Protein AF-A0A7V9LYP6-F1 (afdb_monomer)

pLDDT: mean 87.88, std 8.72, range [47.62, 96.44]

Secondary structure (DSSP, 8-state):
---TTHHHHHHHHHHHHHHHHHHHHHHHHHHHHHHHHHHTTTSSS-S--TT-TT-SSHHHHHHHHHHHHHHHHHHHHHHHHHHHHHHHHHHHHHTS-PPPPHHHHHHHHHHHHHHHHHHHHHHT--

Sequence (126 aa):
PDAPDRPLATLTYAILSVPFGLVGLWLALMIGPNTVRNLLYGFFVDGSYATSWGGPTLAGAWTVHAALALLLVPVGLWLVRGLTALQRRLADALLGGRRLPVAAAAGSVAVLLGAGLFLTAWLHQV

Mean predicted aligned error: 6.04 Å

Radius of gyration: 20.14 Å; Cα contacts (8 Å, |Δi|>4): 86; chains: 1; bounding box: 51×25×56 Å

Solvent-accessible surface area (backbone atoms only — not comparable to full-atom values): 6953 Å² total; per-residue (Å²): 135,86,61,86,59,54,63,56,29,49,49,52,47,51,63,61,45,48,61,56,49,52,51,46,50,50,50,55,65,46,41,57,59,48,29,53,51,24,62,49,47,73,79,84,54,94,77,83,23,81,85,38,64,55,40,68,37,70,68,37,25,31,52,49,32,36,52,50,25,66,45,40,56,61,53,48,53,51,49,48,50,52,52,51,53,50,51,49,49,48,46,42,17,49,76,63,74,41,85,69,53,68,69,57,56,52,46,52,52,50,52,54,51,50,51,50,52,49,52,53,51,62,77,59,68,122

Foldseek 3Di:
DPDPLQVVLVVVLVVLLVLLVVLLVVLVVCLPVQLVCLQCPPVPDPQQCCPAQLHRDSVRNSVVSNVVSVVSVVVSVVVSVVSVVLSVLSCCVSNVVNPRPPVSVVVSVCVSVVSVVVVVCVVVVD

Structure (mmCIF, N/CA/C/O backbone):
data_AF-A0A7V9LYP6-F1
#
_entry.id   AF-A0A7V9LYP6-F1
#
loop_
_atom_site.group_PDB
_atom_site.id
_atom_site.type_symbol
_atom_site.label_a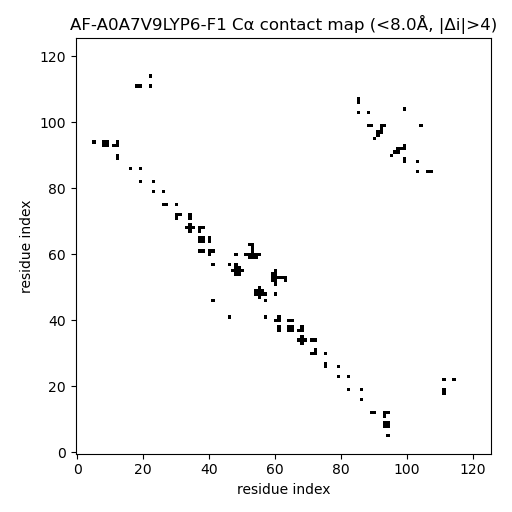tom_id
_atom_site.label_alt_id
_atom_site.label_comp_id
_atom_site.label_asym_id
_atom_site.label_entity_id
_atom_site.label_seq_id
_atom_site.pdbx_PDB_ins_code
_atom_site.Cartn_x
_atom_site.Cartn_y
_atom_site.Cartn_z
_atom_site.occupancy
_atom_site.B_iso_or_equiv
_atom_site.auth_seq_id
_atom_site.auth_comp_id
_atom_site.auth_asym_id
_atom_site.auth_atom_id
_atom_site.pdbx_PDB_model_num
ATOM 1 N N . PRO A 1 1 ? -26.718 7.602 29.510 1.00 47.62 1 PRO A N 1
ATOM 2 C CA . PRO A 1 1 ? -25.740 6.856 30.332 1.00 47.62 1 PRO A CA 1
ATOM 3 C C . PRO A 1 1 ? -24.360 6.875 29.664 1.00 47.62 1 PRO A C 1
ATOM 5 O O . PRO A 1 1 ? -24.155 6.236 28.628 1.00 47.62 1 PRO A O 1
ATOM 8 N N . ASP A 1 2 ? -23.452 7.668 30.225 1.00 51.94 2 ASP A N 1
ATOM 9 C CA . ASP A 1 2 ? -22.051 7.712 29.818 1.00 51.94 2 ASP A CA 1
ATOM 10 C C . ASP A 1 2 ? -21.344 6.503 30.420 1.00 51.94 2 ASP A C 1
ATOM 12 O O . ASP A 1 2 ? -21.062 6.453 31.614 1.00 51.94 2 ASP A O 1
ATOM 16 N N . ALA A 1 3 ? -21.152 5.467 29.601 1.00 58.78 3 ALA A N 1
ATOM 17 C CA . ALA A 1 3 ? -20.377 4.308 30.009 1.00 58.78 3 ALA A CA 1
ATOM 18 C C . ALA A 1 3 ? -18.911 4.757 30.186 1.00 58.78 3 ALA A C 1
ATOM 20 O O . ALA A 1 3 ? -18.343 5.290 29.224 1.00 58.78 3 ALA A O 1
ATOM 21 N N . PRO A 1 4 ? -18.298 4.559 31.368 1.00 58.03 4 PRO A N 1
ATOM 22 C CA . PRO A 1 4 ? -16.953 5.050 31.703 1.00 58.03 4 PRO A CA 1
ATOM 23 C C . PRO A 1 4 ? -15.848 4.551 30.754 1.00 58.03 4 PRO A C 1
ATOM 25 O O . PRO A 1 4 ? -14.771 5.138 30.695 1.00 58.03 4 PRO A O 1
ATOM 28 N N . ASP A 1 5 ? -16.136 3.530 29.945 1.00 64.50 5 ASP A N 1
ATOM 29 C CA . ASP A 1 5 ? -15.186 2.884 29.036 1.00 64.50 5 ASP A CA 1
ATOM 30 C C . ASP A 1 5 ? -15.082 3.565 27.656 1.00 64.50 5 ASP A C 1
ATOM 32 O O . ASP A 1 5 ? -14.128 3.333 26.909 1.00 64.50 5 ASP A O 1
ATOM 36 N N . ARG A 1 6 ? -16.033 4.443 27.299 1.00 76.44 6 ARG A N 1
ATOM 37 C CA . ARG A 1 6 ? -16.029 5.170 26.014 1.00 76.44 6 ARG A CA 1
ATOM 38 C C . ARG A 1 6 ? -14.802 6.066 25.782 1.00 76.44 6 ARG A C 1
ATOM 40 O O . ARG A 1 6 ? -14.274 6.020 24.665 1.00 76.44 6 ARG A O 1
ATOM 47 N N . PRO A 1 7 ? -14.321 6.872 26.752 1.00 85.62 7 PRO A N 1
ATOM 48 C CA . PRO A 1 7 ? -13.124 7.689 26.548 1.00 85.62 7 PRO A CA 1
ATOM 49 C C . PRO A 1 7 ? -11.863 6.838 26.360 1.00 85.62 7 PRO A C 1
ATOM 51 O O . PRO A 1 7 ? -11.058 7.145 25.482 1.00 85.62 7 PRO A O 1
ATOM 54 N N . LEU A 1 8 ? -11.718 5.736 27.108 1.00 85.69 8 LEU A N 1
ATOM 55 C CA . LEU A 1 8 ? -10.586 4.817 26.961 1.00 85.69 8 LEU A CA 1
ATOM 56 C C . LEU A 1 8 ? -10.594 4.160 25.577 1.00 85.69 8 LEU A C 1
ATOM 58 O O . LEU A 1 8 ? -9.585 4.194 24.882 1.00 85.69 8 LEU A O 1
ATOM 62 N N . ALA A 1 9 ? -11.738 3.630 25.140 1.00 85.00 9 ALA A N 1
ATOM 63 C CA . ALA A 1 9 ? -11.864 3.003 23.827 1.00 85.00 9 ALA A CA 1
ATOM 64 C C . ALA A 1 9 ? -11.598 3.987 22.674 1.00 85.00 9 ALA A C 1
ATOM 66 O O . ALA A 1 9 ? -10.947 3.632 21.688 1.00 85.00 9 ALA A O 1
ATOM 67 N N . THR A 1 10 ? -12.041 5.240 22.824 1.00 87.94 10 THR A N 1
ATOM 68 C CA . THR A 1 10 ? -11.756 6.325 21.873 1.00 87.94 10 THR A CA 1
ATOM 69 C C . THR A 1 10 ? -10.264 6.643 21.824 1.00 87.94 10 THR A C 1
ATOM 71 O O . THR A 1 10 ? -9.693 6.719 20.737 1.00 87.94 10 THR A O 1
ATOM 74 N N . LEU A 1 11 ? -9.612 6.769 22.983 1.00 89.56 11 LEU A N 1
ATOM 75 C CA . LEU A 1 11 ? -8.172 7.007 23.074 1.00 89.56 11 LEU A CA 1
ATOM 76 C C . LEU A 1 11 ? -7.369 5.843 22.477 1.00 89.56 11 LEU A C 1
ATOM 78 O O . LEU A 1 11 ? -6.448 6.069 21.695 1.00 89.56 11 LEU A O 1
ATOM 82 N N . THR A 1 12 ? -7.740 4.598 22.786 1.00 86.62 12 THR A N 1
ATOM 83 C CA . THR A 1 12 ? -7.109 3.401 22.218 1.00 86.62 12 THR A CA 1
ATOM 84 C C . THR A 1 12 ? -7.251 3.370 20.701 1.00 86.62 12 THR A C 1
ATOM 86 O O . THR A 1 12 ? -6.261 3.151 20.005 1.00 86.62 12 THR A O 1
ATOM 89 N N . TYR A 1 13 ? -8.449 3.632 20.170 1.00 87.25 13 TYR A N 1
ATOM 90 C CA . TYR A 1 13 ? -8.652 3.708 18.726 1.00 87.25 13 TYR A CA 1
ATOM 91 C C . TYR A 1 13 ? -7.806 4.820 18.098 1.00 87.25 13 TYR A C 1
ATOM 93 O O . TYR A 1 13 ? -7.136 4.570 17.098 1.00 87.25 13 TYR A O 1
ATOM 101 N N . ALA A 1 14 ? -7.773 6.014 18.699 1.00 88.81 14 ALA A N 1
ATOM 102 C CA . ALA A 1 14 ? -6.967 7.129 18.213 1.00 88.81 14 ALA A CA 1
ATOM 103 C C . ALA A 1 14 ? -5.479 6.749 18.128 1.00 88.81 14 ALA A C 1
ATOM 105 O O . ALA A 1 14 ? -4.894 6.839 17.048 1.00 88.81 14 ALA A O 1
ATOM 106 N N . ILE A 1 15 ? -4.904 6.223 19.216 1.00 89.62 15 ILE A N 1
ATOM 107 C CA . ILE A 1 15 ? -3.504 5.775 19.274 1.00 89.62 15 ILE A CA 1
ATOM 108 C C . ILE A 1 15 ? -3.219 4.705 18.217 1.00 89.62 15 ILE A C 1
ATOM 110 O O . ILE A 1 15 ? -2.225 4.803 17.503 1.00 89.62 15 ILE A O 1
ATOM 114 N N . LEU A 1 16 ? -4.093 3.703 18.078 1.00 86.31 16 LEU A N 1
ATOM 115 C CA . LEU A 1 16 ? -3.904 2.629 17.101 1.00 86.31 16 LEU A CA 1
ATOM 116 C C . LEU A 1 16 ? -4.080 3.111 15.659 1.00 86.31 16 LEU A C 1
ATOM 118 O O . LEU A 1 16 ? -3.423 2.589 14.764 1.00 86.31 16 LEU A O 1
ATOM 122 N N . SER A 1 17 ? -4.945 4.097 15.417 1.00 88.38 17 SER A N 1
ATOM 123 C CA . SER A 1 17 ? -5.236 4.611 14.077 1.00 88.38 17 SER A CA 1
ATOM 124 C C . SER A 1 17 ? -4.113 5.472 13.498 1.00 88.38 17 SER A C 1
ATOM 126 O O . SER A 1 17 ? -3.938 5.471 12.278 1.00 88.38 17 SER A O 1
ATOM 128 N N . VAL A 1 18 ? -3.333 6.156 14.348 1.00 91.88 18 VAL A N 1
ATOM 129 C CA . VAL A 1 18 ? -2.243 7.052 13.928 1.00 91.88 18 VAL A CA 1
ATOM 130 C C . VAL A 1 18 ? -1.181 6.310 13.105 1.00 91.88 18 VAL A C 1
ATOM 132 O O . VAL A 1 18 ? -0.940 6.733 11.975 1.00 91.88 18 VAL A O 1
ATOM 135 N N . PRO A 1 19 ? -0.598 5.182 13.563 1.00 90.31 19 PRO A N 1
ATOM 136 C CA . PRO A 1 19 ? 0.346 4.404 12.761 1.00 90.31 19 PRO A CA 1
ATOM 137 C C . PRO A 1 19 ? -0.208 3.986 11.394 1.00 90.31 19 PRO A C 1
ATOM 139 O O . PRO A 1 19 ? 0.487 4.120 10.392 1.00 90.31 19 PRO A O 1
ATOM 142 N N . PHE A 1 20 ? -1.470 3.546 11.311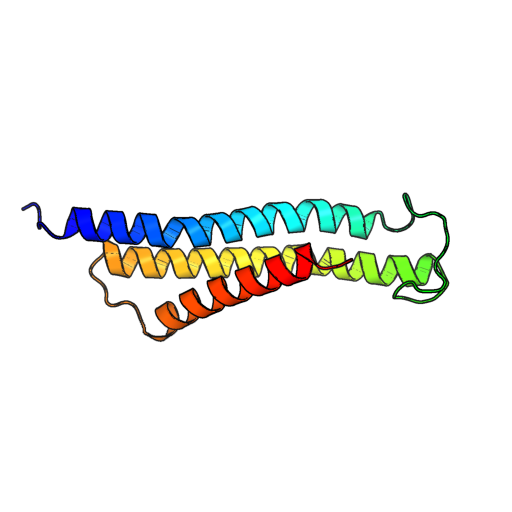 1.00 91.00 20 PHE A N 1
ATOM 143 C CA . PHE A 1 20 ? -2.084 3.200 10.021 1.00 91.00 20 PHE A CA 1
ATOM 144 C C . PHE A 1 20 ? -2.240 4.414 9.105 1.00 91.00 20 PHE A C 1
ATOM 146 O O . PHE A 1 20 ? -2.001 4.306 7.903 1.00 91.00 20 PHE A O 1
ATOM 153 N N . GLY A 1 21 ? -2.607 5.568 9.669 1.00 91.38 21 GLY A N 1
ATOM 154 C CA . GLY A 1 21 ? -2.659 6.833 8.942 1.00 91.38 21 GLY A CA 1
ATOM 155 C C . GLY A 1 21 ? -1.287 7.245 8.408 1.00 91.38 21 GLY A C 1
ATOM 156 O O . GLY A 1 21 ? -1.179 7.625 7.246 1.00 91.38 21 GLY A O 1
ATOM 157 N N . LEU A 1 22 ? -0.232 7.093 9.214 1.00 93.56 22 LEU A N 1
ATOM 158 C CA . LEU A 1 22 ? 1.147 7.373 8.809 1.00 93.56 22 LEU A CA 1
ATOM 159 C C . LEU A 1 22 ? 1.624 6.432 7.700 1.00 93.56 22 LEU A C 1
ATOM 161 O O . LEU A 1 22 ? 2.210 6.902 6.729 1.00 93.56 22 LEU A O 1
ATOM 165 N N . VAL A 1 23 ? 1.326 5.132 7.791 1.00 92.12 23 VAL A N 1
ATOM 166 C CA . VAL A 1 23 ? 1.637 4.169 6.722 1.00 92.12 23 VAL A CA 1
ATOM 167 C C . VAL A 1 23 ? 0.882 4.529 5.441 1.00 92.12 23 VAL A C 1
ATOM 169 O O . VAL A 1 23 ? 1.481 4.546 4.370 1.00 92.12 23 VAL A O 1
ATOM 172 N N . GLY A 1 24 ? 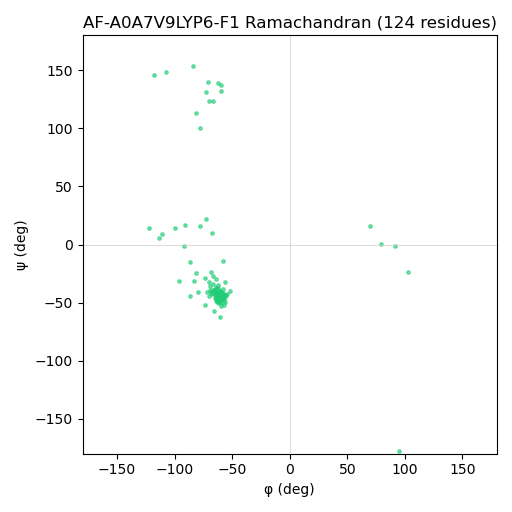-0.408 4.865 5.534 1.00 91.75 24 GLY A N 1
ATOM 173 C CA . GLY A 1 24 ? -1.203 5.294 4.382 1.00 91.75 24 GLY A CA 1
ATOM 174 C C . GLY A 1 24 ? -0.665 6.570 3.729 1.00 91.75 24 GLY A C 1
ATOM 175 O O . GLY A 1 24 ? -0.532 6.626 2.506 1.00 91.75 24 GLY A O 1
ATOM 176 N N . LEU A 1 25 ? -0.300 7.569 4.538 1.00 91.06 25 LEU A N 1
ATOM 177 C CA . LEU A 1 25 ? 0.312 8.812 4.070 1.00 91.06 25 LEU A CA 1
ATOM 178 C C . LEU A 1 25 ? 1.660 8.548 3.396 1.00 91.06 25 LEU A C 1
ATOM 180 O O . LEU A 1 25 ? 1.902 9.034 2.295 1.00 91.06 25 LEU A O 1
ATOM 184 N N . TRP A 1 26 ? 2.524 7.756 4.026 1.00 90.56 26 TRP A N 1
ATOM 185 C CA . TRP A 1 26 ? 3.828 7.411 3.475 1.00 90.56 26 TRP A CA 1
ATOM 186 C C . TRP A 1 26 ? 3.706 6.625 2.160 1.00 90.56 26 TRP A C 1
ATOM 188 O O . TRP A 1 26 ? 4.389 6.967 1.196 1.00 90.56 26 TRP A O 1
ATOM 198 N N . LEU A 1 27 ? 2.774 5.667 2.054 1.00 89.50 27 LEU A N 1
ATOM 199 C CA . LEU A 1 27 ? 2.471 4.992 0.786 1.00 89.50 27 LEU A CA 1
ATOM 200 C C . LEU A 1 27 ? 2.067 5.997 -0.298 1.00 89.50 27 LEU A C 1
ATOM 202 O O . LEU A 1 27 ? 2.617 5.957 -1.396 1.00 89.50 27 LEU A O 1
ATOM 206 N N . ALA A 1 28 ? 1.156 6.927 0.004 1.00 87.94 28 ALA A N 1
ATOM 207 C CA . ALA A 1 28 ? 0.727 7.948 -0.954 1.00 87.94 28 ALA A CA 1
ATOM 208 C C . ALA A 1 28 ? 1.896 8.841 -1.414 1.00 87.94 28 ALA A C 1
ATOM 210 O O . ALA A 1 28 ? 2.043 9.097 -2.612 1.00 87.94 28 ALA A O 1
ATOM 211 N N . LEU A 1 29 ? 2.756 9.252 -0.476 1.00 90.56 29 LEU A N 1
ATOM 212 C CA . LEU A 1 29 ? 3.951 10.056 -0.745 1.00 90.56 29 LEU A CA 1
ATOM 213 C C . LEU A 1 29 ? 5.031 9.297 -1.527 1.00 90.56 29 LEU A C 1
ATOM 215 O O . LEU A 1 29 ? 5.836 9.931 -2.199 1.00 90.56 29 LEU A O 1
ATOM 219 N N . MET A 1 30 ? 5.053 7.964 -1.475 1.00 86.75 30 MET A N 1
ATOM 220 C CA . MET A 1 30 ? 5.973 7.143 -2.266 1.00 86.75 30 MET A CA 1
ATOM 221 C C . MET A 1 30 ? 5.424 6.833 -3.660 1.00 86.75 30 MET A C 1
ATOM 223 O O . MET A 1 30 ? 6.162 6.935 -4.638 1.00 86.75 30 MET A O 1
ATOM 227 N N . ILE A 1 31 ? 4.142 6.470 -3.778 1.00 91.00 31 ILE A N 1
ATOM 228 C CA . ILE A 1 31 ? 3.550 5.997 -5.039 1.00 91.00 31 ILE A CA 1
ATOM 229 C C . ILE A 1 31 ? 3.600 7.082 -6.114 1.00 91.00 31 ILE A C 1
ATOM 231 O O . ILE A 1 31 ? 4.068 6.808 -7.216 1.00 91.00 31 ILE A O 1
ATOM 235 N N . GLY A 1 32 ? 3.142 8.302 -5.815 1.00 88.75 32 GLY A N 1
ATOM 236 C CA . GLY A 1 32 ? 3.049 9.375 -6.811 1.00 88.75 32 GLY A CA 1
ATOM 237 C C . GLY A 1 32 ? 4.412 9.742 -7.413 1.00 88.75 32 GLY A C 1
ATOM 238 O O . GLY A 1 32 ? 4.622 9.525 -8.611 1.00 88.75 32 GLY A O 1
ATOM 239 N N . PRO A 1 33 ? 5.366 10.230 -6.599 1.00 90.38 33 PRO A N 1
ATOM 240 C CA . PRO A 1 33 ? 6.702 10.588 -7.065 1.00 90.38 33 PRO A CA 1
ATOM 241 C C . PRO A 1 33 ? 7.450 9.425 -7.725 1.00 90.38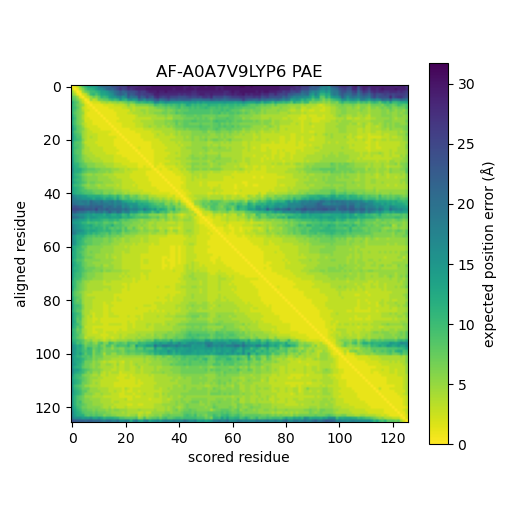 33 PRO A C 1
ATOM 243 O O . PRO A 1 33 ? 8.052 9.625 -8.779 1.00 90.38 33 PRO A O 1
ATOM 246 N N . ASN A 1 34 ? 7.373 8.201 -7.181 1.00 90.75 34 ASN A N 1
ATOM 247 C CA . ASN A 1 34 ? 8.043 7.053 -7.801 1.00 90.75 34 ASN A CA 1
ATOM 248 C C . ASN A 1 34 ? 7.399 6.654 -9.127 1.00 90.75 34 ASN A C 1
ATOM 250 O O . ASN A 1 34 ? 8.121 6.268 -10.040 1.00 90.75 34 ASN A O 1
ATOM 254 N N . THR A 1 35 ? 6.077 6.754 -9.273 1.00 94.19 35 THR A N 1
ATOM 255 C CA . THR A 1 35 ? 5.407 6.474 -10.554 1.00 94.19 35 THR A CA 1
ATOM 256 C C . THR A 1 35 ? 5.884 7.452 -11.621 1.00 94.19 35 THR A C 1
ATOM 258 O O . THR A 1 35 ? 6.315 7.029 -12.691 1.00 94.19 35 THR A O 1
ATOM 261 N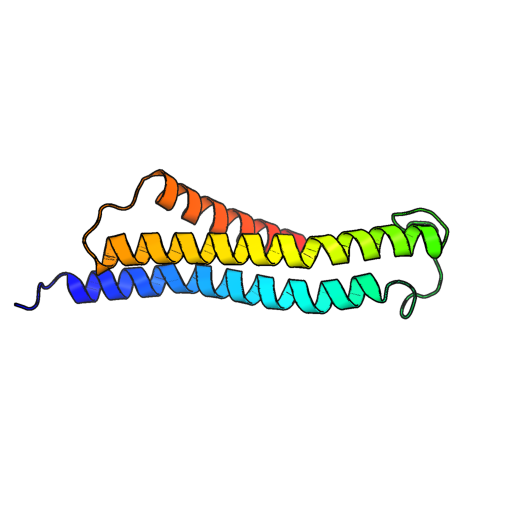 N . VAL A 1 36 ? 5.896 8.753 -11.309 1.00 93.31 36 VAL A N 1
ATOM 262 C CA . VAL A 1 36 ? 6.389 9.789 -12.230 1.00 93.31 36 VAL A CA 1
ATOM 263 C C . VAL A 1 36 ? 7.861 9.559 -12.573 1.00 93.31 36 VAL A C 1
ATOM 265 O O . VAL A 1 36 ? 8.212 9.517 -13.748 1.00 93.31 36 VAL A O 1
ATOM 268 N N . ARG A 1 37 ? 8.717 9.336 -11.569 1.00 91.12 37 ARG A N 1
ATOM 269 C CA . ARG A 1 37 ? 10.147 9.058 -11.770 1.00 91.12 37 ARG A CA 1
ATOM 270 C C . ARG A 1 37 ? 10.380 7.846 -12.674 1.00 91.12 37 ARG A C 1
ATOM 272 O O . ARG A 1 37 ? 11.242 7.902 -13.541 1.00 91.12 37 ARG A O 1
ATOM 279 N N . ASN A 1 38 ? 9.627 6.767 -12.471 1.00 92.88 38 ASN A N 1
ATOM 280 C CA . ASN A 1 38 ? 9.748 5.541 -13.258 1.00 92.88 38 ASN A CA 1
ATOM 281 C C . ASN A 1 38 ? 9.273 5.727 -14.710 1.00 92.88 38 ASN A C 1
ATOM 283 O O . ASN A 1 38 ? 9.915 5.221 -15.624 1.00 92.88 38 ASN A O 1
ATOM 287 N N . LEU A 1 39 ? 8.196 6.486 -14.945 1.00 93.75 39 LEU A N 1
ATOM 288 C CA . LEU A 1 39 ? 7.742 6.820 -16.304 1.00 93.75 39 LEU A CA 1
ATOM 289 C C . LEU A 1 39 ? 8.737 7.723 -17.044 1.00 93.75 39 LEU A C 1
ATOM 291 O O . LEU A 1 39 ? 8.907 7.595 -18.256 1.00 93.75 39 LEU A O 1
ATOM 295 N N . LEU A 1 40 ? 9.404 8.611 -16.304 1.00 93.31 40 LEU A N 1
ATOM 296 C CA . LEU A 1 40 ? 10.441 9.513 -16.803 1.00 93.31 40 LEU A CA 1
ATOM 297 C C . LEU A 1 40 ? 11.857 8.911 -16.711 1.00 93.31 40 LEU A C 1
ATOM 299 O O . LEU A 1 40 ? 12.847 9.644 -16.791 1.00 93.31 40 LEU A O 1
ATOM 303 N N . TYR A 1 41 ? 11.987 7.591 -16.541 1.00 89.69 41 TYR A N 1
ATOM 304 C CA . TYR A 1 41 ? 13.296 6.942 -16.537 1.00 89.69 41 TYR A CA 1
ATOM 305 C C . TYR A 1 41 ? 14.007 7.181 -17.878 1.00 89.69 41 TYR A C 1
ATOM 307 O O . TYR A 1 41 ? 13.405 7.023 -18.937 1.00 89.69 41 TYR A O 1
ATOM 315 N N . GLY A 1 42 ? 15.280 7.582 -17.846 1.00 85.69 42 GLY A N 1
ATOM 316 C CA . GLY A 1 42 ? 16.037 7.953 -19.050 1.00 85.69 42 GLY A CA 1
ATOM 317 C C . GLY A 1 42 ? 16.214 9.462 -19.262 1.00 85.69 42 GLY A C 1
ATOM 318 O O . GLY A 1 42 ? 17.190 9.861 -19.885 1.00 85.69 42 GLY A O 1
ATOM 319 N N . PHE A 1 43 ? 15.342 10.314 -18.707 1.00 85.62 43 PHE A N 1
ATOM 320 C CA . PHE A 1 43 ? 15.441 11.775 -18.889 1.00 85.62 43 PHE A CA 1
ATOM 321 C C . PHE A 1 43 ? 16.455 12.455 -17.958 1.00 85.62 43 PHE A C 1
ATOM 323 O O . PHE A 1 43 ? 16.957 13.529 -18.276 1.00 85.62 43 PHE A O 1
ATOM 330 N N . PHE A 1 44 ? 16.747 11.840 -16.809 1.00 77.75 44 PHE A N 1
ATOM 331 C CA . PHE A 1 44 ? 17.586 12.417 -15.748 1.00 77.75 44 PHE A CA 1
ATOM 332 C C . PHE A 1 44 ? 18.802 11.548 -15.399 1.00 77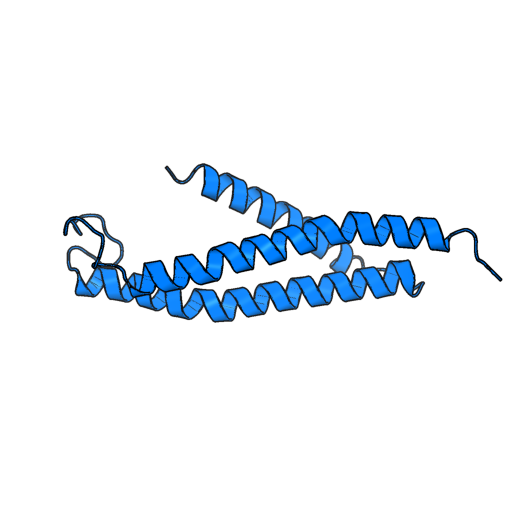.75 44 PHE A C 1
ATOM 334 O O . PHE A 1 44 ? 19.407 11.734 -14.347 1.00 77.75 44 PHE A O 1
ATOM 341 N N . VAL A 1 45 ? 19.122 10.567 -16.244 1.00 77.00 45 VAL A N 1
ATOM 342 C CA . VAL A 1 45 ? 20.266 9.665 -16.060 1.00 77.00 45 VAL A CA 1
ATOM 343 C C . VAL A 1 45 ? 21.359 10.007 -17.067 1.00 77.00 45 VAL A C 1
ATOM 345 O O . VAL A 1 45 ? 21.088 10.426 -18.188 1.00 77.00 45 VAL A O 1
ATOM 348 N N . ASP A 1 46 ? 22.599 9.789 -16.662 1.00 76.81 46 ASP A N 1
ATOM 349 C CA . ASP A 1 46 ? 23.860 10.030 -17.372 1.00 76.81 46 ASP A CA 1
ATOM 350 C C . ASP A 1 46 ? 24.089 9.121 -18.601 1.00 76.81 46 ASP A C 1
ATOM 352 O O . ASP A 1 46 ? 25.161 9.128 -19.203 1.00 76.81 46 ASP A O 1
ATOM 356 N N . GLY A 1 47 ? 23.072 8.359 -19.018 1.00 74.19 47 GLY A N 1
ATOM 357 C CA . GLY A 1 47 ? 23.096 7.514 -20.215 1.00 74.19 47 GLY A CA 1
ATOM 358 C C . GLY A 1 47 ? 23.824 6.177 -20.044 1.00 74.19 47 GLY A C 1
ATOM 359 O O . GLY A 1 47 ? 23.877 5.395 -20.994 1.00 74.19 47 GLY A O 1
ATOM 360 N N . SER A 1 48 ? 24.352 5.881 -18.852 1.00 82.44 48 SER A N 1
ATOM 361 C CA . SER A 1 48 ? 24.924 4.573 -18.529 1.00 82.44 48 SER A CA 1
ATOM 362 C C . SER A 1 48 ? 23.819 3.585 -18.152 1.00 82.44 48 SER A C 1
ATOM 364 O O . SER A 1 48 ? 23.168 3.730 -17.121 1.00 82.44 48 SER A O 1
ATOM 366 N N . TYR A 1 49 ? 23.616 2.560 -18.984 1.00 87.00 49 TYR A N 1
ATOM 367 C CA . TYR A 1 49 ? 22.627 1.496 -18.747 1.00 8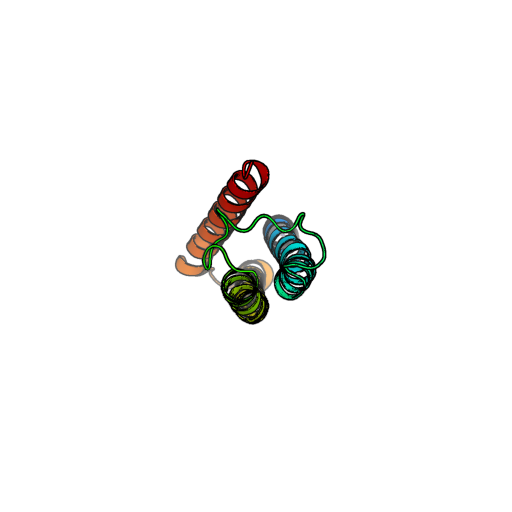7.00 49 TYR A CA 1
ATOM 368 C C . TYR A 1 49 ? 23.264 0.126 -18.493 1.00 87.00 49 TYR A C 1
ATOM 370 O O . TYR A 1 49 ? 22.561 -0.877 -18.410 1.00 87.00 49 TYR A O 1
ATOM 378 N N . ALA A 1 50 ? 24.595 0.052 -18.389 1.00 87.00 50 ALA A N 1
ATOM 379 C CA . ALA A 1 50 ? 25.337 -1.213 -18.359 1.00 87.00 50 ALA A CA 1
ATOM 380 C C . ALA A 1 50 ? 24.884 -2.163 -17.236 1.00 87.00 50 ALA A C 1
ATOM 382 O O . ALA A 1 50 ? 24.900 -3.380 -17.411 1.00 87.00 50 ALA A O 1
ATOM 383 N N . THR A 1 51 ? 24.451 -1.604 -16.106 1.00 87.62 51 THR A N 1
ATOM 384 C CA . THR A 1 51 ? 23.943 -2.337 -14.938 1.00 87.62 51 THR A CA 1
ATOM 385 C C . THR A 1 51 ? 22.441 -2.136 -14.712 1.00 87.62 51 THR A C 1
ATOM 387 O O . THR A 1 51 ? 21.907 -2.572 -13.692 1.00 87.62 51 THR A O 1
ATOM 390 N N . SER A 1 52 ? 21.735 -1.497 -15.652 1.00 90.00 52 SER A N 1
ATOM 391 C CA . SER A 1 52 ? 20.300 -1.246 -15.532 1.00 90.00 52 SER A CA 1
ATOM 392 C C . SER A 1 52 ? 19.489 -2.529 -15.689 1.00 90.00 52 SER A C 1
ATOM 394 O O . SER A 1 52 ? 19.735 -3.367 -16.561 1.00 90.00 52 SER A O 1
ATOM 396 N N . TRP A 1 53 ? 18.448 -2.663 -14.868 1.00 91.00 53 TRP A N 1
ATOM 397 C CA . TRP A 1 53 ? 17.414 -3.672 -15.087 1.00 91.00 53 TRP A CA 1
ATOM 398 C C . TRP A 1 53 ? 16.760 -3.436 -16.444 1.00 91.00 53 TRP A C 1
ATOM 400 O O . TRP A 1 53 ? 16.489 -2.292 -16.782 1.00 91.00 53 TRP A O 1
ATOM 410 N N . GLY A 1 54 ? 16.510 -4.496 -17.215 1.00 92.31 54 GLY A N 1
ATOM 411 C CA . GLY A 1 54 ? 16.052 -4.381 -18.606 1.00 92.31 54 GLY A CA 1
ATOM 412 C C . GLY A 1 54 ? 17.184 -4.355 -19.641 1.00 92.31 54 GLY A C 1
ATOM 413 O O . GLY A 1 54 ? 16.909 -4.369 -20.838 1.00 92.31 54 GLY A O 1
ATOM 414 N N . GLY A 1 55 ? 18.445 -4.402 -19.199 1.00 92.75 55 GLY A N 1
ATOM 415 C CA . GLY A 1 55 ? 19.620 -4.570 -20.054 1.00 92.75 55 GLY A CA 1
ATOM 416 C C . GLY A 1 55 ? 20.295 -3.252 -20.455 1.00 92.75 55 GLY A C 1
ATOM 417 O O . GLY A 1 55 ? 19.853 -2.176 -20.057 1.00 92.75 55 GLY A O 1
ATOM 418 N N . PRO A 1 56 ? 21.353 -3.319 -21.285 1.00 93.94 56 PRO A N 1
ATOM 419 C CA . PRO A 1 56 ? 22.257 -2.196 -21.553 1.00 93.94 56 PRO A CA 1
ATOM 420 C C . PRO A 1 56 ? 21.693 -1.154 -22.530 1.00 93.94 56 PRO A C 1
ATOM 422 O O . PRO A 1 56 ? 22.440 -0.352 -23.085 1.00 93.94 56 PRO A O 1
ATOM 425 N N . THR A 1 57 ? 20.384 -1.169 -22.780 1.00 92.56 57 THR A N 1
ATOM 426 C CA . THR A 1 57 ? 19.723 -0.245 -23.707 1.00 92.56 57 THR A CA 1
ATOM 427 C C . THR A 1 57 ? 18.716 0.609 -22.959 1.00 92.56 57 THR A C 1
ATOM 429 O O . THR A 1 57 ? 18.027 0.122 -22.062 1.00 92.56 57 THR A O 1
ATOM 432 N N . LEU A 1 58 ? 18.563 1.865 -23.388 1.00 92.25 58 LEU A N 1
ATOM 433 C CA . LEU A 1 58 ? 17.522 2.745 -22.861 1.00 92.25 58 LEU A CA 1
ATOM 434 C C . LEU A 1 58 ? 16.131 2.113 -23.006 1.00 92.25 58 LEU A C 1
ATOM 436 O O . LEU A 1 58 ? 15.355 2.147 -22.062 1.00 92.25 58 LEU A O 1
ATOM 440 N N . ALA A 1 59 ? 15.818 1.510 -24.158 1.00 94.00 59 ALA A N 1
ATOM 441 C CA . ALA A 1 59 ? 14.502 0.918 -24.404 1.00 94.00 59 ALA A CA 1
ATOM 442 C C . ALA A 1 59 ? 14.187 -0.223 -23.424 1.00 94.00 59 ALA A C 1
ATOM 444 O O . ALA A 1 59 ? 13.103 -0.259 -22.836 1.00 94.00 59 ALA A O 1
ATOM 445 N N . GLY A 1 60 ? 15.145 -1.130 -23.215 1.00 94.44 60 GLY A N 1
ATOM 446 C CA . GLY A 1 60 ? 14.999 -2.225 -22.263 1.00 94.44 60 GLY A CA 1
ATOM 447 C C . GLY A 1 60 ? 14.846 -1.719 -20.830 1.00 94.44 60 GLY A C 1
ATOM 448 O O . GLY A 1 60 ? 13.906 -2.111 -20.134 1.00 94.44 60 GLY A O 1
ATOM 449 N N . ALA A 1 61 ? 15.698 -0.777 -20.417 1.00 94.38 61 ALA A N 1
ATOM 450 C CA . ALA A 1 61 ? 15.635 -0.204 -19.081 1.00 94.38 61 ALA A CA 1
ATOM 451 C C . ALA A 1 61 ? 14.342 0.579 -18.831 1.00 94.38 61 ALA A C 1
ATOM 453 O O . ALA A 1 61 ? 13.664 0.359 -17.825 1.00 94.38 61 ALA A O 1
ATOM 454 N N . TRP A 1 62 ? 13.939 1.428 -19.774 1.00 95.31 62 TRP A N 1
ATOM 455 C CA . TRP A 1 62 ? 12.681 2.162 -19.711 1.00 95.31 62 TRP A CA 1
ATOM 456 C C . TRP A 1 62 ? 11.477 1.224 -19.601 1.00 95.31 62 TRP A C 1
ATOM 458 O O . TRP A 1 62 ? 10.612 1.455 -18.763 1.00 95.31 62 TRP A O 1
ATOM 468 N N . THR A 1 63 ? 11.438 0.131 -20.373 1.00 96.25 63 THR A N 1
ATOM 469 C CA . THR A 1 63 ? 10.303 -0.810 -20.368 1.00 96.25 63 THR A CA 1
ATOM 470 C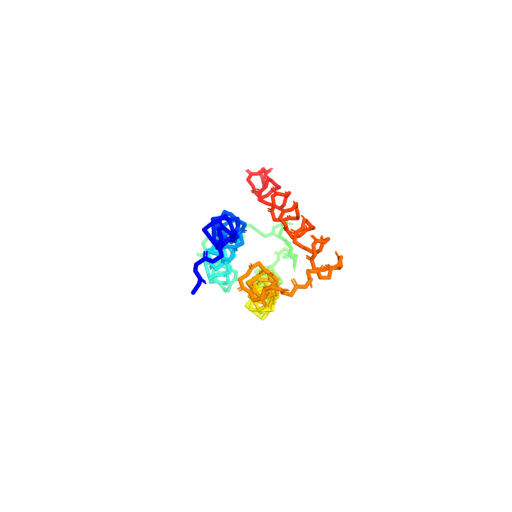 C . THR A 1 63 ? 10.056 -1.396 -18.978 1.00 96.25 63 THR A C 1
ATOM 472 O O . THR A 1 63 ? 8.913 -1.445 -18.521 1.00 96.25 63 THR A O 1
ATOM 475 N N . VAL A 1 64 ? 11.119 -1.797 -18.272 1.00 96.06 64 VAL A N 1
ATOM 476 C CA . VAL A 1 64 ? 11.011 -2.320 -16.901 1.00 96.06 64 VAL A CA 1
ATOM 477 C C . VAL A 1 64 ? 10.468 -1.255 -15.948 1.00 96.06 64 VAL A C 1
ATOM 479 O O . VAL A 1 64 ? 9.540 -1.530 -15.188 1.00 96.06 64 VAL A O 1
ATOM 482 N N . HIS A 1 65 ? 10.992 -0.029 -16.004 1.00 94.25 65 HIS A N 1
ATOM 483 C CA . HIS A 1 65 ? 10.555 1.049 -15.113 1.00 94.25 65 HIS A CA 1
ATOM 484 C C . HIS A 1 65 ? 9.116 1.489 -15.416 1.00 94.25 65 HIS A C 1
ATOM 486 O O . HIS A 1 65 ? 8.318 1.655 -14.494 1.00 94.25 65 HIS A O 1
ATOM 492 N N . ALA A 1 66 ? 8.734 1.582 -16.690 1.00 95.00 66 ALA A N 1
ATOM 493 C CA . ALA A 1 66 ? 7.363 1.861 -17.100 1.00 95.00 66 ALA A CA 1
ATOM 494 C C . ALA A 1 66 ? 6.392 0.773 -16.607 1.00 95.00 66 ALA A C 1
ATOM 496 O O . ALA A 1 66 ? 5.335 1.093 -16.062 1.00 95.00 66 ALA A O 1
ATOM 497 N N . ALA A 1 67 ? 6.762 -0.507 -16.713 1.00 96.44 67 ALA A N 1
ATOM 498 C CA . ALA A 1 67 ? 5.957 -1.604 -16.177 1.00 96.44 67 ALA A CA 1
ATOM 499 C C . ALA A 1 67 ? 5.800 -1.513 -14.648 1.00 96.44 67 ALA A C 1
ATOM 501 O O . ALA A 1 67 ? 4.692 -1.666 -14.132 1.00 96.44 67 ALA A O 1
ATOM 502 N N . LEU A 1 68 ? 6.875 -1.197 -13.917 1.00 94.19 68 LEU A N 1
ATOM 503 C CA . LEU A 1 68 ? 6.814 -0.972 -12.469 1.00 94.19 68 LEU A CA 1
ATOM 504 C C . LEU A 1 68 ? 5.906 0.215 -12.116 1.00 94.19 68 LEU A C 1
ATOM 506 O O . LEU A 1 68 ? 5.075 0.092 -11.217 1.00 94.19 68 LEU A O 1
ATOM 510 N N . ALA A 1 69 ? 5.998 1.332 -12.844 1.00 93.88 69 ALA A N 1
ATOM 511 C CA . ALA A 1 69 ? 5.102 2.478 -12.679 1.00 93.88 69 ALA A CA 1
ATOM 512 C C . ALA A 1 69 ? 3.624 2.095 -12.842 1.00 93.88 69 ALA A C 1
ATOM 514 O O . ALA A 1 69 ? 2.795 2.477 -12.014 1.00 93.88 69 ALA A O 1
ATOM 515 N N . LEU A 1 70 ? 3.297 1.308 -13.870 1.00 94.62 70 LEU A N 1
ATOM 516 C CA . LEU A 1 70 ? 1.926 0.852 -14.113 1.00 94.62 70 LEU A CA 1
ATOM 517 C C . LEU A 1 70 ? 1.394 -0.043 -12.989 1.00 94.62 70 LEU A C 1
ATOM 519 O O . LEU A 1 70 ? 0.192 -0.034 -12.732 1.00 94.62 70 LEU A O 1
ATOM 523 N N . LEU A 1 71 ? 2.264 -0.788 -12.301 1.00 94.50 71 LEU A N 1
ATOM 524 C CA . LEU A 1 71 ? 1.885 -1.631 -11.166 1.00 94.50 71 LEU A CA 1
ATOM 525 C C . LEU A 1 71 ? 1.803 -0.860 -9.842 1.00 94.50 71 LEU A C 1
ATOM 527 O O . LEU A 1 71 ? 0.966 -1.193 -9.001 1.00 94.50 71 LEU A O 1
ATOM 531 N N . LEU A 1 72 ? 2.619 0.181 -9.650 1.00 91.50 72 LEU A N 1
ATOM 532 C CA . LEU A 1 72 ? 2.684 0.942 -8.395 1.00 91.50 72 LEU A CA 1
ATOM 533 C C . LEU A 1 72 ? 1.333 1.545 -7.995 1.00 91.50 72 LEU A C 1
ATOM 535 O O . LEU A 1 72 ? 0.937 1.442 -6.834 1.00 91.50 72 LEU A O 1
ATOM 539 N N . VAL A 1 73 ? 0.606 2.141 -8.942 1.00 91.25 73 VAL A N 1
ATOM 540 C CA . VAL A 1 73 ? -0.694 2.777 -8.672 1.00 91.25 73 VAL A CA 1
ATOM 541 C C . VAL A 1 73 ? -1.768 1.765 -8.245 1.00 91.25 73 VAL A C 1
ATOM 543 O O . VAL A 1 73 ? -2.308 1.926 -7.148 1.00 91.25 73 VAL A O 1
ATOM 546 N N . PRO A 1 74 ? -2.104 0.718 -9.027 1.00 94.81 74 PRO A N 1
ATOM 547 C CA . PRO A 1 74 ? -3.146 -0.230 -8.638 1.00 94.81 74 PRO A CA 1
ATOM 548 C C . PRO A 1 74 ? -2.788 -1.014 -7.370 1.00 94.81 74 PRO A C 1
ATOM 550 O O . PRO A 1 74 ? -3.650 -1.188 -6.507 1.00 94.81 74 PRO A O 1
ATOM 553 N N . VAL A 1 75 ? -1.526 -1.435 -7.208 1.00 93.69 75 VAL A N 1
ATOM 554 C CA . VAL A 1 75 ? -1.069 -2.106 -5.978 1.00 93.69 75 VAL A CA 1
ATOM 555 C C . VAL A 1 75 ? -1.173 -1.157 -4.787 1.00 93.69 75 VAL A C 1
ATOM 557 O O . VAL A 1 75 ? -1.694 -1.533 -3.739 1.00 93.69 75 VAL A O 1
ATOM 560 N N . GLY A 1 76 ? -0.756 0.095 -4.955 1.00 91.00 76 GLY A N 1
ATOM 561 C CA . GLY A 1 76 ? -0.864 1.128 -3.936 1.00 91.00 76 GLY A CA 1
ATOM 562 C C . GLY A 1 76 ? -2.302 1.395 -3.490 1.00 91.00 76 GLY A C 1
ATOM 563 O O . GLY A 1 76 ? -2.596 1.394 -2.294 1.00 91.00 76 GLY A O 1
ATOM 564 N N . LEU A 1 77 ? -3.227 1.549 -4.441 1.00 92.00 77 LEU A N 1
ATOM 565 C CA . LEU A 1 77 ? -4.657 1.711 -4.156 1.00 92.00 77 LEU A CA 1
ATOM 566 C C . LEU A 1 77 ? -5.233 0.496 -3.421 1.00 92.00 77 LEU A C 1
ATOM 568 O O . LEU A 1 77 ? -6.023 0.652 -2.484 1.00 92.00 77 LEU A O 1
ATOM 572 N N . TRP A 1 78 ? -4.825 -0.713 -3.811 1.00 95.06 78 TRP A N 1
ATOM 573 C CA . TRP A 1 78 ? -5.227 -1.941 -3.134 1.00 95.06 78 TRP A CA 1
ATOM 574 C C . TRP A 1 78 ? -4.726 -1.990 -1.681 1.00 95.06 78 TRP A C 1
ATOM 576 O O . TRP A 1 78 ? -5.507 -2.306 -0.779 1.00 95.06 78 TRP A O 1
ATOM 586 N N . LEU A 1 79 ? -3.477 -1.587 -1.426 1.00 91.44 79 LEU A N 1
ATOM 587 C CA . LEU A 1 79 ? -2.915 -1.489 -0.074 1.00 91.44 79 LEU A CA 1
ATOM 588 C C . LEU A 1 79 ? -3.663 -0.460 0.787 1.00 91.44 79 LEU A C 1
ATOM 590 O O . LEU A 1 79 ? -4.076 -0.780 1.903 1.00 91.44 79 LEU A O 1
ATOM 594 N N . VAL A 1 80 ? -3.921 0.744 0.263 1.00 91.50 80 VAL A N 1
ATOM 595 C CA . VAL A 1 80 ? -4.687 1.793 0.967 1.00 91.50 80 VAL A CA 1
ATOM 596 C C . VAL A 1 80 ? -6.107 1.322 1.291 1.00 91.50 80 VAL A C 1
ATOM 598 O O . VAL A 1 80 ? -6.613 1.549 2.396 1.00 91.50 80 VAL A O 1
ATOM 601 N N . ARG A 1 81 ? -6.751 0.606 0.363 1.00 93.62 81 ARG A N 1
ATOM 602 C CA . ARG A 1 81 ? -8.055 -0.022 0.603 1.00 93.62 81 ARG A CA 1
ATOM 603 C C . ARG A 1 81 ? -7.981 -1.046 1.739 1.00 93.62 81 ARG A C 1
ATOM 605 O O . ARG A 1 81 ? -8.874 -1.059 2.587 1.00 93.62 81 ARG A O 1
ATOM 612 N N . GLY A 1 82 ? -6.939 -1.877 1.771 1.00 91.94 82 GLY A N 1
ATOM 613 C CA . GLY A 1 82 ? -6.690 -2.841 2.846 1.00 91.94 82 GLY A CA 1
ATOM 614 C C . GLY A 1 82 ? -6.532 -2.170 4.213 1.00 91.94 82 GLY A C 1
ATOM 615 O O . GLY A 1 82 ? -7.217 -2.551 5.164 1.00 91.94 82 GLY A O 1
ATOM 616 N N . LEU A 1 83 ? -5.715 -1.114 4.290 1.00 91.81 83 LEU A N 1
ATOM 617 C CA . LEU A 1 83 ? -5.530 -0.301 5.500 1.00 91.81 83 LEU A CA 1
ATOM 618 C C . LEU A 1 83 ? -6.848 0.305 5.984 1.00 91.81 83 LEU A C 1
ATOM 620 O O . LEU A 1 83 ? -7.199 0.182 7.156 1.00 91.81 83 LEU A O 1
ATOM 624 N N . THR A 1 84 ? -7.627 0.874 5.064 1.00 92.19 84 THR A N 1
ATOM 625 C CA . THR A 1 84 ? -8.935 1.463 5.378 1.00 92.19 84 THR A CA 1
ATOM 626 C C . THR A 1 84 ? -9.907 0.411 5.917 1.00 92.19 84 THR A C 1
ATOM 628 O O . THR A 1 84 ? -10.628 0.657 6.884 1.00 92.19 84 THR A O 1
ATOM 631 N N . ALA A 1 85 ? -9.937 -0.784 5.320 1.00 92.75 85 ALA A N 1
ATOM 632 C CA . ALA A 1 85 ? -10.780 -1.880 5.794 1.00 92.75 85 ALA A CA 1
ATOM 633 C C . ALA A 1 85 ? -10.382 -2.339 7.206 1.00 92.75 85 ALA A C 1
ATOM 635 O O . ALA A 1 85 ? -11.250 -2.654 8.022 1.00 92.75 85 ALA A O 1
ATOM 636 N N . LEU A 1 86 ? -9.084 -2.345 7.508 1.00 90.06 86 LEU A N 1
ATOM 637 C CA . LEU A 1 86 ? -8.563 -2.699 8.821 1.00 90.06 86 LEU A CA 1
ATOM 638 C C . LEU A 1 86 ? -8.893 -1.640 9.881 1.00 90.06 86 LEU A C 1
ATOM 640 O O . LEU A 1 86 ? -9.385 -1.988 10.954 1.00 90.06 86 LEU A O 1
ATOM 644 N N . GLN A 1 87 ? -8.725 -0.357 9.551 1.00 90.56 87 GLN A N 1
ATOM 645 C CA . GLN A 1 87 ? -9.127 0.758 10.413 1.00 90.56 87 GLN A CA 1
ATOM 646 C C . GLN A 1 87 ? -10.631 0.732 10.711 1.00 90.56 87 GLN A C 1
ATOM 648 O O . GLN A 1 87 ? -11.020 0.904 11.863 1.00 90.56 87 GLN A O 1
ATOM 653 N N . ARG A 1 88 ? -11.480 0.418 9.720 1.00 91.75 88 ARG A N 1
ATOM 654 C CA . ARG A 1 88 ? -12.927 0.233 9.941 1.00 91.75 88 ARG A CA 1
ATOM 655 C C . ARG A 1 88 ? -13.222 -0.895 10.927 1.00 91.75 88 ARG A C 1
ATOM 657 O O . ARG A 1 88 ? -14.023 -0.710 11.832 1.00 91.75 88 ARG A O 1
ATOM 664 N N . ARG A 1 89 ? -12.545 -2.043 10.805 1.00 90.00 89 ARG A N 1
ATOM 665 C CA . ARG A 1 89 ? -12.714 -3.167 11.746 1.00 90.00 89 ARG A CA 1
ATOM 666 C C . ARG A 1 89 ? -12.275 -2.810 13.168 1.00 90.00 89 ARG A C 1
ATOM 668 O O . ARG A 1 89 ? -12.903 -3.262 14.119 1.00 90.00 89 ARG A O 1
ATOM 675 N N . LEU A 1 90 ? -11.217 -2.010 13.313 1.00 88.06 90 LEU A N 1
ATOM 676 C CA . LEU A 1 90 ? -10.768 -1.497 14.610 1.00 88.06 90 LEU A CA 1
ATOM 677 C C . LEU A 1 90 ? -11.775 -0.508 15.207 1.00 88.06 90 LEU A C 1
ATOM 679 O O . LEU A 1 90 ? -12.076 -0.606 16.394 1.00 88.06 90 LEU A O 1
ATOM 683 N N . ALA A 1 91 ? -12.325 0.395 14.391 1.00 90.69 91 ALA A N 1
ATOM 684 C CA . ALA A 1 91 ? -13.358 1.339 14.811 1.00 90.69 91 ALA A CA 1
ATOM 685 C C . ALA A 1 91 ? -14.626 0.606 15.272 1.00 90.69 91 ALA A C 1
ATOM 687 O O . ALA A 1 91 ? -15.113 0.845 16.373 1.00 90.69 91 ALA A O 1
ATOM 688 N N . ASP A 1 92 ? -15.110 -0.347 14.475 1.00 91.12 92 ASP A N 1
ATOM 689 C CA . ASP A 1 92 ? -16.271 -1.177 14.802 1.00 91.12 92 ASP A CA 1
ATOM 690 C C . ASP A 1 92 ? -16.077 -1.950 16.113 1.00 91.12 92 ASP A C 1
ATOM 692 O O . ASP A 1 92 ? -17.020 -2.112 16.890 1.00 91.12 92 ASP A O 1
ATOM 696 N N . ALA A 1 93 ? -14.858 -2.436 16.366 1.00 88.00 93 ALA A N 1
ATOM 697 C CA . ALA A 1 93 ? -14.557 -3.189 17.572 1.00 88.00 93 ALA A CA 1
ATOM 698 C C . ALA A 1 93 ? -14.485 -2.297 18.820 1.00 88.00 93 ALA A C 1
ATOM 700 O O . ALA A 1 93 ? -15.151 -2.561 19.817 1.00 88.00 93 ALA A O 1
ATOM 701 N N . LEU A 1 94 ? -13.697 -1.222 18.755 1.00 86.50 94 LEU A N 1
ATOM 702 C CA . LEU A 1 94 ? -13.415 -0.366 19.907 1.00 86.50 94 LEU A CA 1
ATOM 703 C C . LEU A 1 94 ? -14.559 0.612 20.197 1.00 86.50 94 LEU A C 1
ATOM 705 O O . LEU A 1 94 ? -14.922 0.804 21.350 1.00 86.50 94 LEU A O 1
ATOM 709 N N . LEU A 1 95 ? -15.161 1.201 19.164 1.00 88.38 95 LEU A N 1
ATOM 710 C CA . LEU A 1 95 ? -16.205 2.221 19.311 1.00 88.38 95 LEU A CA 1
ATOM 711 C C . LEU A 1 95 ? -17.616 1.627 19.218 1.00 88.38 95 LEU A C 1
ATOM 713 O O . LEU A 1 95 ? -18.539 2.125 19.858 1.00 88.38 95 LEU A O 1
ATOM 717 N N . GLY A 1 96 ? -17.786 0.558 18.434 1.00 85.94 96 GLY A N 1
ATOM 718 C CA . GLY A 1 96 ? -19.066 -0.132 18.241 1.00 85.94 96 GLY A CA 1
ATOM 719 C C . GLY A 1 96 ? -19.322 -1.295 19.205 1.00 85.94 96 GLY A C 1
ATOM 720 O O . GLY A 1 96 ? -20.367 -1.936 19.111 1.00 85.94 96 GLY A O 1
ATOM 721 N N . GLY A 1 97 ? -18.380 -1.603 20.106 1.00 80.75 97 GLY A N 1
ATOM 722 C CA . GLY A 1 97 ? -18.505 -2.688 21.089 1.00 80.75 97 GLY A CA 1
ATOM 723 C C . GLY A 1 97 ? -18.450 -4.100 20.492 1.00 80.75 97 GLY A C 1
ATOM 724 O O . GLY A 1 97 ? -18.855 -5.067 21.140 1.00 80.75 97 GLY A O 1
ATOM 725 N N . ARG A 1 98 ? -17.979 -4.248 19.248 1.00 81.81 98 ARG A N 1
ATOM 726 C CA . ARG A 1 98 ? -17.838 -5.555 18.590 1.00 81.81 98 ARG A CA 1
ATOM 727 C C . ARG A 1 98 ? -16.517 -6.219 18.993 1.00 81.81 98 ARG A C 1
ATOM 729 O O . ARG A 1 98 ? -15.528 -5.563 19.294 1.00 81.81 98 ARG A O 1
ATOM 736 N N . ARG A 1 99 ? -16.450 -7.552 18.960 1.00 81.25 99 ARG A N 1
ATOM 737 C CA . ARG A 1 99 ? -15.167 -8.252 19.154 1.00 81.25 99 ARG A CA 1
ATOM 738 C C . ARG A 1 99 ? -14.288 -8.090 17.914 1.00 81.25 99 ARG A C 1
ATOM 740 O O . ARG A 1 99 ? -14.744 -8.361 16.803 1.00 81.25 99 ARG A O 1
ATOM 747 N N . LEU A 1 100 ? -13.025 -7.704 18.105 1.00 80.38 100 LEU A N 1
ATOM 748 C CA . LEU A 1 100 ? -12.032 -7.699 17.032 1.00 80.38 100 LEU A CA 1
ATOM 749 C C . LEU A 1 100 ? -11.686 -9.152 16.657 1.00 80.38 100 LEU A C 1
ATOM 751 O O . LEU A 1 100 ? -11.259 -9.913 17.528 1.00 80.38 100 LEU A O 1
ATOM 755 N N . PRO A 1 101 ? -11.833 -9.568 15.388 1.00 84.94 101 PRO A N 1
ATOM 756 C CA . PRO A 1 101 ? -11.400 -10.896 14.968 1.00 84.94 101 PRO A CA 1
ATOM 757 C C . PRO A 1 101 ? -9.884 -11.051 15.145 1.00 84.94 101 PRO A C 1
ATOM 759 O O . PRO A 1 101 ? -9.136 -10.151 14.764 1.00 84.94 101 PRO A O 1
ATOM 762 N N . VAL A 1 102 ? -9.414 -12.209 15.626 1.00 85.94 102 VAL A N 1
ATOM 763 C CA . VAL A 1 102 ? -7.971 -12.505 15.794 1.00 85.94 102 VAL A CA 1
ATOM 764 C C . VAL A 1 102 ? -7.192 -12.245 14.502 1.00 85.94 102 VAL A C 1
ATOM 766 O O . VAL A 1 102 ? -6.124 -11.646 14.533 1.00 85.94 102 VAL A O 1
ATOM 769 N N . ALA A 1 103 ? -7.768 -12.598 13.350 1.00 84.06 103 ALA A N 1
ATOM 770 C CA . ALA A 1 103 ? -7.169 -12.334 12.044 1.00 84.06 103 ALA A CA 1
ATOM 771 C C . ALA A 1 103 ? -6.982 -10.833 11.746 1.00 84.06 103 ALA A C 1
ATOM 773 O O . ALA A 1 103 ? -6.005 -10.452 11.111 1.00 84.06 103 ALA A O 1
ATOM 774 N N . ALA A 1 104 ? -7.893 -9.969 12.206 1.00 83.56 104 ALA A N 1
ATOM 775 C CA . ALA A 1 104 ? -7.743 -8.523 12.052 1.00 83.56 104 ALA A CA 1
ATOM 776 C C . ALA A 1 104 ? -6.641 -7.984 12.978 1.00 83.56 104 ALA A C 1
ATOM 778 O O . ALA A 1 104 ? -5.824 -7.185 12.540 1.00 83.56 104 ALA A O 1
ATOM 779 N N . ALA A 1 105 ? -6.561 -8.469 14.221 1.00 84.25 105 ALA A N 1
ATOM 780 C CA . ALA A 1 105 ? -5.477 -8.107 15.136 1.00 84.25 105 ALA A CA 1
ATOM 781 C C . ALA A 1 105 ? -4.100 -8.549 14.605 1.00 84.25 105 ALA A C 1
ATOM 783 O O . ALA A 1 105 ? -3.169 -7.749 14.547 1.00 84.25 105 ALA A O 1
ATOM 784 N N . ALA A 1 106 ? -3.987 -9.798 14.147 1.00 87.56 106 ALA A N 1
ATOM 785 C CA . ALA A 1 106 ? -2.771 -10.318 13.528 1.00 87.56 106 ALA A CA 1
ATOM 786 C C . ALA A 1 106 ? -2.406 -9.542 12.251 1.00 87.56 106 ALA A C 1
ATOM 788 O O . ALA A 1 106 ? -1.246 -9.186 12.060 1.00 87.56 106 ALA A O 1
ATOM 789 N N . GLY A 1 107 ? -3.400 -9.214 11.416 1.00 87.56 107 GLY A N 1
ATOM 790 C CA . GLY A 1 107 ? -3.214 -8.393 10.220 1.00 87.56 107 GLY A CA 1
ATOM 791 C C . GLY A 1 107 ? -2.666 -6.999 10.536 1.00 87.56 107 GLY A C 1
ATOM 792 O O . GLY A 1 107 ? -1.732 -6.554 9.880 1.00 87.56 107 GLY A O 1
ATOM 793 N N . SER A 1 108 ? -3.179 -6.344 11.580 1.00 86.56 108 SER A N 1
ATOM 794 C CA . SER A 1 108 ? -2.663 -5.067 12.094 1.00 86.56 108 SER A CA 1
ATOM 795 C C . SER A 1 108 ? -1.192 -5.134 12.469 1.00 86.56 108 SER A C 1
ATOM 797 O O . SER A 1 108 ? -0.408 -4.298 12.023 1.00 86.56 108 SER A O 1
ATOM 799 N N . VAL A 1 109 ? -0.806 -6.145 13.248 1.00 90.62 109 VAL A N 1
ATOM 800 C CA . VAL A 1 109 ? 0.589 -6.335 13.658 1.00 90.62 109 VAL A CA 1
ATOM 801 C C . VAL A 1 109 ? 1.477 -6.591 12.441 1.00 90.62 109 VAL A C 1
ATOM 803 O O . VAL A 1 109 ? 2.495 -5.925 12.277 1.00 90.62 109 VAL A O 1
ATOM 806 N N . ALA A 1 110 ? 1.069 -7.497 11.550 1.00 91.69 110 ALA A N 1
ATOM 807 C CA . ALA A 1 110 ? 1.831 -7.836 10.353 1.00 91.69 110 ALA A CA 1
ATOM 808 C C . ALA A 1 110 ? 2.035 -6.630 9.422 1.00 91.69 110 ALA A C 1
ATOM 810 O O . ALA A 1 110 ? 3.137 -6.425 8.922 1.00 91.69 110 ALA A O 1
ATOM 811 N N . VAL A 1 111 ? 0.999 -5.809 9.222 1.00 90.81 111 VAL A N 1
ATOM 812 C CA . VAL A 1 111 ? 1.077 -4.590 8.402 1.00 90.81 111 VAL A CA 1
ATOM 813 C C . VAL A 1 111 ? 2.072 -3.593 8.986 1.00 90.81 111 VAL A C 1
ATOM 815 O O . VAL A 1 111 ? 2.900 -3.067 8.249 1.00 90.81 111 VAL A O 1
ATOM 818 N N . LEU A 1 112 ? 2.014 -3.337 10.295 1.00 92.50 112 LEU A N 1
ATOM 819 C CA . LEU A 1 112 ? 2.908 -2.372 10.937 1.00 92.50 112 LEU A CA 1
ATOM 820 C C . LEU A 1 112 ? 4.360 -2.857 10.936 1.00 92.50 112 LEU A C 1
ATOM 822 O O . LEU A 1 112 ? 5.261 -2.081 10.623 1.00 92.50 112 LEU A O 1
ATOM 826 N N . LEU A 1 113 ? 4.584 -4.143 11.220 1.00 93.88 113 LEU A N 1
ATOM 827 C CA . LEU A 1 113 ? 5.914 -4.750 11.138 1.00 93.88 113 LEU A CA 1
ATOM 828 C C . LEU A 1 113 ? 6.459 -4.708 9.708 1.00 93.88 113 LEU A C 1
ATOM 830 O O . LEU A 1 113 ? 7.589 -4.279 9.498 1.00 93.88 113 LEU A O 1
ATOM 834 N N . GLY A 1 114 ? 5.651 -5.102 8.722 1.00 92.75 114 GLY A N 1
ATOM 835 C CA . GLY A 1 114 ? 6.040 -5.081 7.314 1.00 92.75 114 GLY A CA 1
ATOM 836 C C . GLY A 1 114 ? 6.362 -3.672 6.819 1.00 92.75 114 GLY A C 1
ATOM 837 O O . GLY A 1 114 ? 7.383 -3.477 6.164 1.00 92.75 114 GLY A O 1
ATOM 838 N N . ALA A 1 115 ? 5.543 -2.679 7.179 1.00 90.62 115 ALA A N 1
ATOM 839 C CA . ALA A 1 115 ? 5.792 -1.281 6.838 1.00 90.62 115 ALA A CA 1
ATOM 840 C C . ALA A 1 115 ? 7.081 -0.753 7.488 1.00 90.62 115 ALA A C 1
ATOM 842 O O . ALA A 1 115 ? 7.870 -0.093 6.816 1.00 90.62 115 ALA A O 1
ATOM 843 N N . GLY A 1 116 ? 7.323 -1.081 8.762 1.00 92.25 116 GLY A N 1
ATOM 844 C CA . GLY A 1 116 ? 8.554 -0.713 9.462 1.00 92.25 116 GLY A CA 1
ATOM 845 C C . GLY A 1 116 ? 9.797 -1.320 8.811 1.00 92.25 116 GLY A C 1
ATOM 846 O O . GLY A 1 116 ? 10.731 -0.595 8.488 1.00 92.25 116 GLY A O 1
ATOM 847 N N . LEU A 1 117 ? 9.778 -2.629 8.541 1.00 93.88 117 LEU A N 1
ATOM 848 C CA . LEU A 1 117 ? 10.884 -3.328 7.882 1.00 93.88 117 LEU A CA 1
ATOM 849 C C . LEU A 1 117 ? 11.160 -2.781 6.482 1.00 93.88 117 LEU A C 1
ATOM 851 O O . LEU A 1 117 ? 12.318 -2.559 6.131 1.00 93.88 117 LEU A O 1
ATOM 855 N N . PHE A 1 118 ? 10.112 -2.536 5.691 1.00 89.62 118 PHE A N 1
ATOM 856 C CA . PHE A 1 118 ? 10.277 -1.940 4.370 1.00 89.62 118 PHE A CA 1
ATOM 857 C C . PHE A 1 118 ? 10.875 -0.539 4.472 1.00 89.62 118 PHE A C 1
ATOM 859 O O . PHE A 1 118 ? 11.799 -0.227 3.728 1.00 89.62 118 PHE A O 1
ATOM 866 N N . LEU A 1 119 ? 10.373 0.307 5.377 1.00 89.06 119 LEU A N 1
ATOM 867 C CA . LEU A 1 119 ? 10.900 1.657 5.566 1.00 89.06 119 LEU A CA 1
ATOM 868 C C . LEU A 1 119 ? 12.386 1.613 5.939 1.00 89.06 119 LEU A C 1
ATOM 870 O O . LEU A 1 119 ? 13.176 2.349 5.358 1.00 89.06 119 LEU A O 1
ATOM 874 N N . THR A 1 120 ? 12.779 0.720 6.848 1.00 92.50 120 THR A N 1
ATOM 875 C CA . THR A 1 120 ? 14.186 0.501 7.201 1.00 92.50 120 THR A CA 1
ATOM 876 C C . THR A 1 120 ? 15.007 0.072 5.987 1.00 92.50 120 THR A C 1
ATOM 878 O O . THR A 1 120 ? 16.031 0.689 5.704 1.00 92.50 120 THR A O 1
ATOM 881 N N . ALA A 1 121 ? 14.555 -0.931 5.232 1.00 90.38 121 ALA A N 1
ATOM 882 C CA . ALA A 1 121 ? 15.252 -1.386 4.029 1.00 90.38 121 ALA A CA 1
ATOM 883 C C . ALA A 1 121 ? 15.397 -0.262 2.990 1.00 90.38 121 ALA A C 1
ATOM 885 O O . ALA A 1 121 ? 16.461 -0.087 2.409 1.00 90.38 121 ALA A O 1
ATOM 886 N N . TRP A 1 122 ? 14.348 0.540 2.805 1.00 86.00 122 TRP A N 1
ATOM 887 C CA . TRP A 1 122 ? 14.340 1.677 1.890 1.00 86.00 122 TRP A CA 1
ATOM 888 C C . TRP A 1 122 ? 15.291 2.795 2.337 1.00 86.00 122 TRP A C 1
ATOM 890 O O . TRP A 1 122 ? 15.988 3.377 1.512 1.00 86.00 122 TRP A O 1
ATOM 900 N N . LEU A 1 123 ? 15.376 3.085 3.637 1.00 89.44 123 LEU A N 1
ATOM 901 C CA . LEU A 1 123 ? 16.335 4.060 4.171 1.00 89.44 123 LEU A CA 1
ATOM 902 C C . LEU A 1 123 ? 17.790 3.601 4.01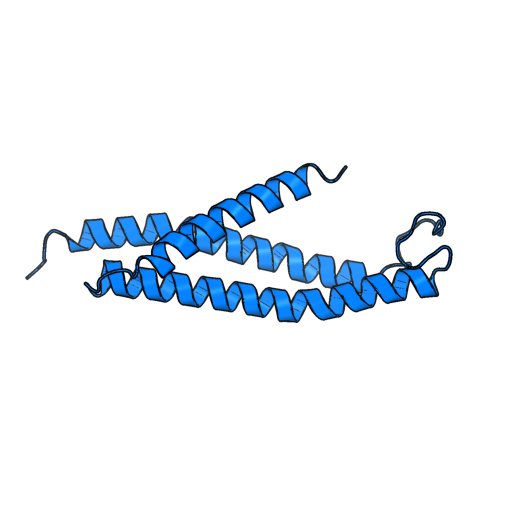2 1.00 89.44 123 LEU A C 1
ATOM 904 O O . LEU A 1 123 ? 18.683 4.436 3.900 1.00 89.44 123 LEU A O 1
ATOM 908 N N . HIS A 1 124 ? 18.021 2.290 3.971 1.00 91.50 124 HIS A N 1
ATOM 909 C CA . HIS A 1 124 ? 19.338 1.683 3.793 1.00 91.50 124 HIS A CA 1
ATOM 910 C C . HIS A 1 124 ? 19.620 1.223 2.353 1.00 91.50 124 HIS A C 1
ATOM 912 O O . HIS A 1 124 ? 20.581 0.492 2.147 1.00 91.50 124 HIS A O 1
ATOM 918 N N . GLN A 1 125 ? 18.826 1.643 1.358 1.00 78.38 125 GLN A N 1
ATOM 919 C CA . GLN A 1 125 ? 18.935 1.180 -0.039 1.00 78.38 125 GLN A CA 1
ATOM 920 C C . GLN A 1 125 ? 20.160 1.712 -0.823 1.00 78.38 125 GLN A C 1
ATOM 922 O O . GLN A 1 125 ? 20.115 1.772 -2.050 1.00 78.38 125 GLN A O 1
ATOM 927 N N . VAL A 1 126 ? 21.220 2.135 -0.130 1.00 47.78 126 VAL A N 1
ATOM 928 C CA . VAL A 1 126 ? 22.468 2.655 -0.720 1.00 47.78 126 VAL A CA 1
ATOM 929 C C . VAL A 1 126 ? 23.312 1.562 -1.358 1.00 47.78 126 VAL A C 1
ATOM 931 O O . VAL A 1 126 ? 23.487 0.499 -0.722 1.00 47.78 126 VAL A O 1
#